Protein AF-A0A285B050-F1 (afdb_monomer_lite)

Secondary structure (DSSP, 8-state):
----HHHHHHHHHHHHHHTPPPHHHHHHHHHHHHHHHHHHHHHHHH---SS--HHHHHHHHHHHT-SSHHHHHHHHHHHHHHTT--HHHHHHHHHHHHHHHHHHHHTTGGGT-HHHHHHHHT--HHHHHHHHHHHHHHHHHHHHHHHHHHHGGG-

Sequence (155 aa):
MTITQQAVNELIKSLESAGELSIKETKVMALAKAYLDVAAENVAMKRVPETDSVAMLLALNSFRSELLPDVGLQKAFESLMYHRMTPATDAYLAGIKADAITASLDACSDYLETDCVMDRLDISYEEAEKRTSGAMEFHDSIVAFAQQLREGADK

Foldseek 3Di:
DDDDPVNVVVVVVCVVVVPDDDPVRVVVVVVVVLVVLQVVLVVLLPDPDPPDDVLQVVLQVQLVVDPDNVNSNVRSVVSNVVSNDRLSVLLVVLLVVLVVLVVVCVVVVLLLDLVSQCVVVVHDSVVSNVRSVVVVVVSVVSNVVSVCSNVVSVD

Organism: NCBI:txid2058152

Structure (mmCIF, N/CA/C/O backbone):
data_AF-A0A285B050-F1
#
_entry.id   AF-A0A285B050-F1
#
loop_
_atom_site.group_PDB
_atom_site.id
_atom_site.type_symbol
_atom_site.label_atom_id
_atom_site.label_alt_id
_atom_site.label_comp_id
_atom_site.label_asym_id
_atom_site.label_entity_id
_atom_site.label_seq_id
_atom_site.pdbx_PDB_ins_code
_atom_site.Cartn_x
_atom_site.Cartn_y
_atom_site.Cartn_z
_atom_site.occupancy
_atom_site.B_iso_or_equiv
_atom_site.auth_seq_id
_atom_site.auth_comp_id
_atom_site.auth_asym_id
_atom_site.auth_atom_id
_atom_site.pdbx_PDB_model_num
ATOM 1 N N . MET A 1 1 ? -37.962 2.413 11.778 1.00 54.06 1 MET A N 1
ATOM 2 C CA . MET A 1 1 ? -38.269 3.192 10.559 1.00 54.06 1 MET A CA 1
ATOM 3 C C . MET A 1 1 ? -38.620 2.195 9.467 1.00 54.06 1 MET A C 1
ATOM 5 O O . MET A 1 1 ? -37.810 1.311 9.225 1.00 54.06 1 MET A O 1
ATOM 9 N N . THR A 1 2 ? -39.822 2.254 8.892 1.00 71.12 2 THR A N 1
ATOM 10 C CA . THR A 1 2 ? -40.301 1.242 7.930 1.00 71.12 2 THR A CA 1
ATOM 11 C C . THR A 1 2 ? -40.367 1.867 6.544 1.00 71.12 2 THR A C 1
ATOM 13 O O . THR A 1 2 ? -41.056 2.865 6.354 1.00 71.12 2 THR A O 1
ATOM 16 N N . ILE A 1 3 ? -39.625 1.310 5.591 1.00 86.94 3 ILE A N 1
ATOM 17 C CA . ILE A 1 3 ? -39.594 1.783 4.203 1.00 86.94 3 ILE A CA 1
ATOM 18 C C . ILE A 1 3 ? -40.775 1.140 3.458 1.00 86.94 3 ILE A C 1
ATOM 20 O O . ILE A 1 3 ? -41.054 -0.043 3.656 1.00 86.94 3 ILE A O 1
ATOM 24 N N . THR A 1 4 ? -41.506 1.905 2.641 1.00 92.19 4 THR A N 1
ATOM 25 C CA . THR A 1 4 ? -42.657 1.388 1.879 1.00 92.19 4 THR A CA 1
ATOM 26 C C . THR A 1 4 ? -42.198 0.667 0.610 1.00 92.19 4 THR A C 1
ATOM 28 O O . THR A 1 4 ? -41.183 1.024 0.015 1.00 92.19 4 THR A O 1
ATOM 31 N N . GLN A 1 5 ? -42.975 -0.314 0.140 1.00 92.50 5 GLN A N 1
ATOM 32 C CA . GLN A 1 5 ? -42.679 -1.033 -1.109 1.00 92.50 5 GLN A CA 1
ATOM 33 C C . GLN A 1 5 ? -42.554 -0.088 -2.318 1.00 92.50 5 GLN A C 1
ATOM 35 O O . GLN A 1 5 ? -41.759 -0.330 -3.221 1.00 92.50 5 GLN A O 1
ATOM 40 N N . GLN A 1 6 ? -43.315 1.010 -2.327 1.00 92.38 6 GLN A N 1
ATOM 41 C CA . GLN A 1 6 ? -43.246 2.013 -3.385 1.00 92.38 6 GLN A CA 1
ATOM 42 C C . GLN A 1 6 ? -41.912 2.770 -3.376 1.00 92.38 6 GLN A C 1
ATOM 44 O O . GLN A 1 6 ? -41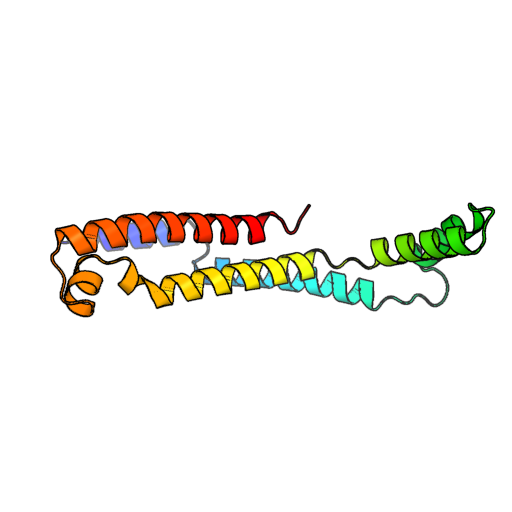.300 2.912 -4.430 1.00 92.38 6 GLN A O 1
ATOM 49 N N . ALA A 1 7 ? -41.414 3.154 -2.196 1.00 90.94 7 ALA A N 1
ATOM 50 C CA . ALA A 1 7 ? -40.101 3.781 -2.065 1.00 90.94 7 ALA A CA 1
ATOM 51 C C . ALA A 1 7 ? -38.964 2.829 -2.483 1.00 90.94 7 ALA A C 1
ATOM 53 O O . ALA A 1 7 ? -38.003 3.263 -3.111 1.00 90.94 7 ALA A O 1
ATOM 54 N N . VAL A 1 8 ? -39.091 1.524 -2.207 1.00 89.12 8 VAL A N 1
ATOM 55 C CA . VAL A 1 8 ? -38.130 0.510 -2.683 1.00 89.12 8 VAL A CA 1
ATOM 56 C C . VAL A 1 8 ? -38.136 0.418 -4.212 1.00 89.12 8 VAL A C 1
ATOM 58 O O . VAL A 1 8 ? -37.074 0.410 -4.828 1.00 89.12 8 VAL A O 1
ATOM 61 N N . ASN A 1 9 ? -39.312 0.398 -4.842 1.00 89.88 9 ASN A N 1
ATOM 62 C CA . ASN A 1 9 ? -39.424 0.294 -6.299 1.00 89.88 9 ASN A CA 1
ATOM 63 C C . ASN A 1 9 ? -38.899 1.549 -7.023 1.00 89.88 9 ASN A C 1
ATOM 65 O O . ASN A 1 9 ? -38.284 1.435 -8.083 1.00 89.88 9 ASN A O 1
ATOM 69 N N . GLU A 1 10 ? -39.114 2.739 -6.459 1.00 91.00 10 GLU A N 1
ATOM 70 C CA . GLU A 1 10 ? -38.549 3.990 -6.981 1.00 91.00 10 GLU A CA 1
ATOM 71 C C . GLU A 1 10 ? -37.022 4.029 -6.834 1.00 91.00 10 GLU A C 1
ATOM 73 O O . GLU A 1 10 ? -36.331 4.443 -7.767 1.00 91.00 10 GLU A O 1
ATOM 78 N N . LEU A 1 11 ? -36.488 3.520 -5.717 1.00 86.62 11 LEU A N 1
ATOM 79 C CA . LEU A 1 11 ? -35.046 3.404 -5.493 1.00 86.62 11 LEU A CA 1
ATOM 80 C C . LEU A 1 11 ? -34.392 2.445 -6.497 1.00 86.62 11 LEU A C 1
ATOM 82 O O . LEU A 1 11 ? -33.382 2.798 -7.100 1.00 86.62 11 LEU A O 1
ATOM 86 N N . ILE A 1 12 ? -34.988 1.267 -6.724 1.00 83.56 12 ILE A N 1
ATOM 87 C CA . ILE A 1 12 ? -34.504 0.291 -7.716 1.00 83.56 12 ILE A CA 1
ATOM 88 C C . ILE A 1 12 ? -34.466 0.932 -9.104 1.00 83.56 12 ILE A C 1
ATOM 90 O O . ILE A 1 12 ? -33.426 0.915 -9.754 1.00 83.56 12 ILE A O 1
ATOM 94 N N . LYS A 1 13 ? -35.557 1.581 -9.523 1.00 81.56 13 LYS A N 1
ATOM 95 C CA . LYS A 1 13 ? -35.625 2.249 -10.828 1.00 81.56 13 LYS A CA 1
ATOM 96 C C . LYS A 1 13 ? -34.583 3.362 -10.966 1.00 81.56 13 LYS A C 1
ATOM 98 O O . LYS A 1 13 ? -33.989 3.505 -12.031 1.00 81.56 13 LYS A O 1
ATOM 103 N N . SER A 1 14 ? -34.355 4.139 -9.904 1.00 82.06 14 SER A N 1
ATOM 104 C CA . SER A 1 14 ? -33.319 5.175 -9.887 1.00 82.06 14 SER A CA 1
ATOM 105 C C . SER A 1 14 ? -31.931 4.565 -10.080 1.00 82.06 14 SER A C 1
ATOM 107 O O . SER A 1 14 ? -31.193 5.029 -10.944 1.00 82.06 14 SER A O 1
ATOM 109 N N . LEU A 1 15 ? -31.604 3.506 -9.333 1.00 79.12 15 LEU A N 1
ATOM 110 C CA . LEU A 1 15 ? -30.309 2.821 -9.405 1.00 79.12 15 LEU A CA 1
ATOM 111 C C . LEU A 1 15 ? -30.084 2.151 -10.771 1.00 79.12 15 LEU A C 1
ATOM 113 O O . LEU A 1 15 ? -29.007 2.279 -11.342 1.00 79.12 15 LEU A O 1
ATOM 117 N N . GLU A 1 16 ? -31.106 1.507 -11.338 1.00 76.19 16 GLU A N 1
ATOM 118 C CA . GLU A 1 16 ? -31.041 0.890 -12.671 1.00 76.19 16 GLU A CA 1
ATOM 119 C C . GLU A 1 16 ? -30.897 1.931 -13.794 1.00 76.19 16 GLU A C 1
ATOM 121 O O . GLU A 1 16 ? -30.209 1.688 -14.784 1.00 76.19 16 GLU A O 1
ATOM 126 N N . SER A 1 17 ? -31.517 3.109 -13.646 1.00 76.88 17 SER A N 1
ATOM 127 C CA . SER A 1 17 ? -31.431 4.198 -14.631 1.00 76.88 17 SER A CA 1
ATOM 128 C C . SER A 1 17 ? -30.143 5.020 -14.551 1.00 76.88 17 SER A C 1
ATOM 130 O O . SER A 1 17 ? -29.771 5.652 -15.539 1.00 76.88 17 SER A O 1
ATOM 132 N N . ALA A 1 18 ? -29.465 5.012 -13.399 1.00 77.50 18 ALA A N 1
ATOM 133 C CA . ALA A 1 18 ? -28.240 5.777 -13.180 1.00 77.50 18 ALA A CA 1
ATOM 134 C C . ALA A 1 18 ? -27.063 5.245 -14.016 1.00 77.50 18 ALA A C 1
ATOM 136 O O . ALA A 1 18 ? -26.124 5.987 -14.293 1.00 77.50 18 ALA A O 1
ATOM 137 N N . GLY A 1 19 ? -27.113 3.975 -14.447 1.00 74.50 19 GLY A N 1
ATOM 138 C CA . GLY A 1 19 ? -26.039 3.357 -15.232 1.00 74.50 19 GLY A CA 1
ATOM 139 C C . GLY A 1 19 ? -24.707 3.280 -14.477 1.00 74.50 19 GLY A C 1
ATOM 140 O O . GLY A 1 19 ? -23.653 3.144 -15.097 1.00 74.50 19 GLY A O 1
ATOM 141 N N . GLU A 1 20 ? -24.745 3.401 -13.149 1.00 77.00 20 GLU A N 1
ATOM 142 C CA . GLU A 1 20 ? -23.567 3.345 -12.296 1.00 77.00 20 GLU A CA 1
ATOM 143 C C . GLU A 1 20 ? -23.073 1.902 -12.184 1.00 77.00 20 GLU A C 1
ATOM 145 O O . GLU A 1 20 ? -23.847 0.969 -11.957 1.00 77.00 20 GLU A O 1
ATOM 150 N N . LEU A 1 21 ? -21.762 1.719 -12.347 1.00 79.94 21 LEU A N 1
ATOM 151 C CA . LEU A 1 21 ? -21.111 0.433 -12.128 1.00 79.94 21 LEU A CA 1
ATOM 152 C C . LEU A 1 21 ? -21.390 -0.035 -10.701 1.00 79.94 21 LEU A C 1
ATOM 154 O O . LEU A 1 21 ? -21.178 0.699 -9.732 1.00 79.94 21 LEU A O 1
ATOM 158 N N . SER A 1 22 ? -21.781 -1.296 -10.554 1.00 82.94 22 SER A N 1
ATOM 159 C CA . SER A 1 22 ? -21.879 -1.911 -9.238 1.00 82.94 22 SER A CA 1
ATOM 160 C C . SER A 1 22 ? -20.524 -1.871 -8.521 1.00 82.94 22 SER A C 1
ATOM 162 O O . SER A 1 22 ? -19.452 -1.801 -9.136 1.00 82.94 22 SER A O 1
ATOM 164 N N . ILE A 1 23 ? -20.548 -2.002 -7.192 1.00 81.94 23 ILE A N 1
ATOM 165 C CA . ILE A 1 23 ? -19.327 -2.087 -6.371 1.00 81.94 23 ILE A CA 1
ATOM 166 C C . ILE A 1 23 ? -18.397 -3.196 -6.891 1.00 81.94 23 ILE A C 1
ATOM 168 O O . ILE A 1 23 ? -17.176 -3.040 -6.911 1.00 81.94 23 ILE A O 1
ATOM 172 N N . LYS A 1 24 ? -18.967 -4.320 -7.345 1.00 83.62 24 LYS A N 1
ATOM 173 C CA . LYS A 1 24 ? -18.201 -5.435 -7.905 1.00 83.62 24 LYS A CA 1
ATOM 174 C C . LYS A 1 24 ? -17.545 -5.059 -9.232 1.00 83.62 24 LYS A C 1
ATOM 176 O O . LYS A 1 24 ? -16.363 -5.34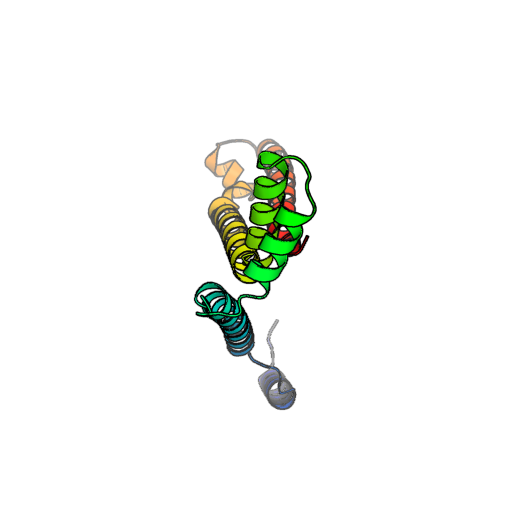1 -9.408 1.00 83.62 24 LYS A O 1
ATOM 181 N N . GLU A 1 25 ? -18.277 -4.437 -10.150 1.00 86.44 25 GLU A N 1
ATOM 182 C CA . GLU A 1 25 ? -17.734 -4.065 -11.461 1.00 86.44 25 GLU A CA 1
ATOM 183 C C . GLU A 1 25 ? -16.655 -2.988 -11.338 1.00 86.44 25 GLU A C 1
ATOM 185 O O . GLU A 1 25 ? -15.604 -3.107 -11.963 1.00 86.44 25 GLU A O 1
ATOM 190 N N . THR A 1 26 ? -16.848 -2.013 -10.446 1.00 84.12 26 THR A N 1
ATOM 191 C CA . THR A 1 26 ? -15.827 -1.006 -10.123 1.00 84.12 26 THR A CA 1
ATOM 192 C C . THR A 1 26 ? -14.536 -1.662 -9.625 1.00 84.12 26 THR A C 1
ATOM 194 O O . THR A 1 26 ? -13.449 -1.347 -10.114 1.00 84.12 26 THR A O 1
ATOM 197 N N . LYS A 1 27 ? -14.639 -2.636 -8.706 1.00 83.81 27 LYS A N 1
ATOM 198 C CA . LYS A 1 27 ? -13.478 -3.395 -8.207 1.00 83.81 27 LYS A CA 1
ATOM 199 C C . LYS A 1 27 ? -12.789 -4.207 -9.307 1.00 83.81 27 LYS A C 1
ATOM 201 O O . LYS A 1 27 ? -11.563 -4.211 -9.383 1.00 83.81 27 LYS A O 1
ATOM 206 N N . VAL A 1 28 ? -13.556 -4.879 -10.168 1.00 90.19 28 VAL A N 1
ATOM 207 C CA . VAL A 1 28 ? -13.006 -5.666 -11.287 1.00 90.19 28 VAL A CA 1
ATOM 208 C C . VAL A 1 28 ? -12.280 -4.766 -12.285 1.00 90.19 28 VAL A C 1
ATOM 210 O O . VAL A 1 28 ? -11.190 -5.114 -12.732 1.00 90.19 28 VAL A O 1
ATOM 213 N N . MET A 1 29 ? -12.837 -3.600 -12.607 1.00 89.69 29 MET A N 1
ATOM 214 C CA . MET A 1 29 ? -12.214 -2.651 -13.528 1.00 89.69 29 MET A CA 1
ATOM 215 C C . MET A 1 29 ? -10.909 -2.073 -12.962 1.00 89.69 29 MET A C 1
ATOM 217 O O . MET A 1 29 ? -9.914 -1.999 -13.683 1.00 89.69 29 MET A O 1
ATOM 221 N N . ALA A 1 30 ? -10.883 -1.726 -11.671 1.00 85.12 30 ALA A N 1
ATOM 222 C CA . ALA A 1 30 ? -9.665 -1.280 -10.995 1.00 85.12 30 ALA A CA 1
ATOM 223 C C . ALA A 1 30 ? -8.566 -2.358 -11.030 1.00 85.12 30 ALA A C 1
ATOM 225 O O . ALA A 1 30 ? -7.421 -2.065 -11.372 1.00 85.12 30 ALA A O 1
ATOM 226 N N . LEU A 1 31 ? -8.927 -3.619 -10.763 1.00 86.06 31 LEU A N 1
ATOM 227 C CA . LEU A 1 31 ? -7.996 -4.746 -10.838 1.00 86.06 31 LEU A CA 1
ATOM 228 C C . LEU A 1 31 ? -7.483 -4.980 -12.267 1.00 86.06 31 LEU A C 1
ATOM 230 O O . LEU A 1 31 ? -6.291 -5.207 -12.465 1.00 86.06 31 LEU A O 1
ATOM 234 N N . ALA A 1 32 ? -8.365 -4.904 -13.266 1.00 89.38 32 ALA A N 1
ATOM 235 C CA . ALA A 1 32 ? -7.993 -5.074 -14.668 1.00 89.38 32 ALA A CA 1
ATOM 236 C C . ALA A 1 32 ? -6.996 -4.001 -15.129 1.00 89.38 32 ALA A C 1
ATOM 238 O O . ALA A 1 32 ? -6.046 -4.320 -15.842 1.00 89.38 32 ALA A O 1
ATOM 239 N N . LYS A 1 33 ? -7.176 -2.750 -14.682 1.00 86.69 33 LYS A N 1
ATOM 240 C CA . LYS A 1 33 ? -6.234 -1.660 -14.957 1.00 86.69 33 LYS A CA 1
ATOM 241 C C . LYS A 1 33 ? -4.857 -1.944 -14.348 1.00 86.69 33 LYS A C 1
ATOM 243 O O . LYS A 1 33 ? -3.872 -1.935 -15.076 1.00 86.69 33 LYS A O 1
ATOM 248 N N . ALA A 1 34 ? -4.806 -2.297 -13.062 1.00 82.75 34 ALA A N 1
ATOM 249 C CA . ALA A 1 34 ? -3.549 -2.634 -12.390 1.00 82.75 34 ALA A CA 1
ATOM 250 C C . ALA A 1 34 ? -2.822 -3.811 -13.070 1.00 82.75 34 ALA A C 1
ATOM 252 O O . ALA A 1 34 ? -1.604 -3.789 -13.234 1.00 82.75 34 ALA A O 1
ATOM 253 N N . TYR A 1 35 ? -3.567 -4.826 -13.522 1.00 87.12 35 TYR A N 1
ATOM 254 C CA . TYR A 1 35 ? -2.990 -5.951 -14.258 1.00 87.12 35 TYR A CA 1
ATOM 255 C C . TYR A 1 35 ? -2.396 -5.531 -15.609 1.00 87.12 35 TYR A C 1
ATOM 257 O O . TYR A 1 35 ? -1.337 -6.029 -15.989 1.00 87.12 35 TYR A O 1
ATOM 265 N N . LEU A 1 36 ? -3.052 -4.616 -16.330 1.00 88.56 36 LEU A N 1
ATOM 266 C CA . LEU A 1 36 ? -2.553 -4.100 -17.605 1.00 88.56 36 LEU A CA 1
ATOM 267 C C . LEU A 1 36 ? -1.239 -3.326 -17.422 1.00 88.56 36 LEU A C 1
ATOM 269 O O . LEU A 1 36 ? -0.304 -3.539 -18.195 1.00 88.56 36 LEU A O 1
ATOM 273 N N . ASP A 1 37 ? -1.154 -2.498 -16.379 1.00 85.81 37 ASP A N 1
ATOM 274 C CA . ASP A 1 37 ? 0.044 -1.717 -16.056 1.00 85.81 37 ASP A CA 1
ATOM 275 C C . ASP A 1 37 ? 1.223 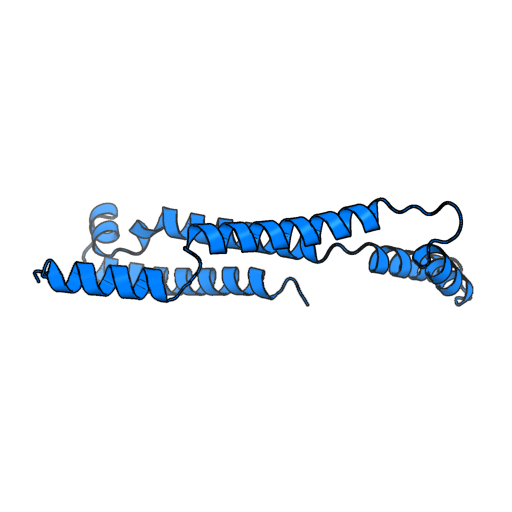-2.645 -15.700 1.00 85.81 37 ASP A C 1
ATOM 277 O O . ASP A 1 37 ? 2.291 -2.571 -16.313 1.00 85.81 37 ASP A O 1
ATOM 281 N N . VAL A 1 38 ? 1.006 -3.624 -14.814 1.00 87.56 38 VAL A N 1
ATOM 282 C CA . VAL A 1 38 ? 2.023 -4.633 -14.454 1.00 87.56 38 VAL A CA 1
ATOM 283 C C . VAL A 1 38 ? 2.424 -5.497 -15.658 1.00 87.56 38 VAL A C 1
ATOM 285 O O . VAL A 1 38 ? 3.589 -5.878 -15.812 1.00 87.56 38 VAL A O 1
ATOM 288 N N . ALA A 1 39 ? 1.490 -5.836 -16.549 1.00 86.38 39 ALA A N 1
ATOM 289 C CA . ALA A 1 39 ? 1.808 -6.575 -17.768 1.00 86.38 39 ALA A CA 1
ATOM 290 C C . ALA A 1 39 ? 2.697 -5.754 -18.718 1.00 86.38 39 ALA A C 1
ATOM 292 O O . ALA A 1 39 ? 3.642 -6.306 -19.292 1.00 86.38 39 ALA A O 1
ATOM 293 N N . ALA A 1 40 ? 2.442 -4.450 -18.854 1.00 83.69 40 ALA A N 1
ATOM 294 C CA . ALA A 1 40 ? 3.266 -3.551 -19.656 1.00 83.69 40 ALA A CA 1
ATOM 295 C C . ALA A 1 40 ? 4.705 -3.464 -19.115 1.00 83.69 40 ALA A C 1
ATOM 297 O O . ALA A 1 40 ? 5.658 -3.609 -19.889 1.00 83.69 40 ALA A O 1
ATOM 298 N N . GLU A 1 41 ? 4.875 -3.338 -17.796 1.00 86.50 41 GLU A N 1
ATOM 299 C CA . GLU A 1 41 ? 6.195 -3.371 -17.149 1.00 86.50 41 GLU A CA 1
ATOM 300 C C . GLU A 1 41 ? 6.928 -4.686 -17.391 1.00 86.50 41 GLU A C 1
ATOM 302 O O . GLU A 1 41 ? 8.096 -4.696 -17.775 1.00 86.50 41 GLU A O 1
ATOM 307 N N . ASN A 1 42 ? 6.234 -5.815 -17.240 1.00 85.19 42 ASN A N 1
ATOM 308 C CA . ASN A 1 42 ? 6.816 -7.133 -17.481 1.00 85.19 42 ASN A CA 1
ATOM 309 C C . ASN A 1 42 ? 7.296 -7.307 -18.930 1.00 85.19 42 ASN A C 1
ATOM 311 O O . ASN A 1 42 ? 8.327 -7.944 -19.170 1.00 85.19 42 ASN A O 1
ATOM 315 N N . VAL A 1 43 ? 6.579 -6.745 -19.907 1.00 83.06 43 VAL A N 1
ATOM 316 C CA . VAL A 1 43 ? 7.008 -6.736 -21.315 1.00 83.06 43 VAL A CA 1
ATOM 317 C C . VAL A 1 43 ? 8.244 -5.853 -21.501 1.00 83.06 43 VAL A C 1
ATOM 319 O O . VAL A 1 43 ? 9.190 -6.276 -22.171 1.00 83.06 43 VAL A O 1
ATOM 322 N N . ALA A 1 44 ? 8.278 -4.666 -20.890 1.00 77.75 44 ALA A N 1
ATOM 323 C CA . ALA A 1 44 ? 9.437 -3.774 -20.930 1.00 77.75 44 ALA A CA 1
ATOM 324 C C . ALA A 1 44 ? 10.680 -4.410 -20.275 1.00 77.75 44 ALA A C 1
ATOM 326 O O . ALA A 1 44 ? 11.771 -4.371 -20.843 1.00 77.75 44 ALA A O 1
ATOM 327 N N . MET A 1 45 ? 10.506 -5.096 -19.144 1.00 78.62 45 MET A N 1
ATOM 328 C CA . MET A 1 45 ? 11.546 -5.851 -18.440 1.00 78.62 45 MET A CA 1
ATOM 329 C C . MET A 1 45 ? 12.083 -7.030 -19.261 1.00 78.62 45 MET A C 1
ATOM 331 O O . MET A 1 45 ? 13.287 -7.283 -19.285 1.00 78.62 45 MET A O 1
ATOM 335 N N . LYS A 1 46 ? 11.220 -7.751 -19.982 1.00 74.19 46 LYS A N 1
ATOM 336 C CA . LYS A 1 46 ? 11.648 -8.878 -20.829 1.00 74.19 46 LYS A CA 1
ATOM 337 C C . LYS A 1 46 ? 12.286 -8.445 -22.145 1.00 74.19 46 LYS A C 1
ATOM 339 O O . LYS A 1 46 ? 12.958 -9.258 -22.777 1.00 74.19 46 LYS A O 1
ATOM 344 N N . ARG A 1 47 ? 12.120 -7.187 -22.572 1.00 68.06 47 ARG A N 1
ATOM 345 C CA . ARG A 1 47 ? 12.837 -6.667 -23.740 1.00 68.06 47 ARG A CA 1
ATOM 346 C C . ARG A 1 47 ? 14.338 -6.623 -23.442 1.00 68.06 47 ARG A C 1
ATOM 348 O O . ARG A 1 47 ? 14.850 -5.739 -22.753 1.00 68.06 47 ARG A O 1
ATOM 355 N N . VAL A 1 48 ? 15.05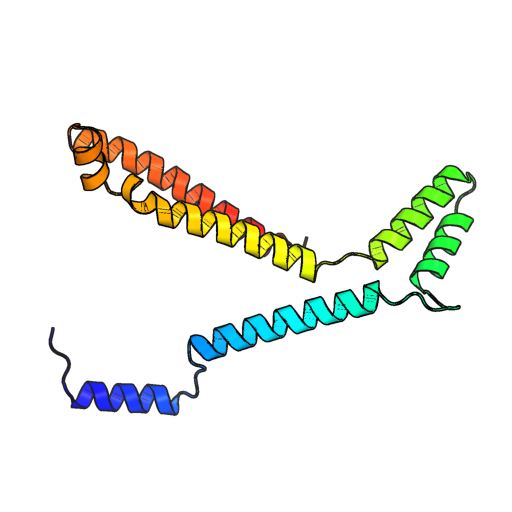1 -7.578 -24.020 1.00 60.62 48 VAL A N 1
ATOM 356 C CA . VAL A 1 48 ? 16.478 -7.484 -24.323 1.00 60.62 48 VAL A CA 1
ATOM 357 C C . VAL A 1 48 ? 16.556 -7.409 -25.845 1.00 60.62 48 VAL A C 1
ATOM 359 O O . VAL A 1 48 ? 16.533 -8.448 -26.497 1.00 60.62 48 VAL A O 1
ATOM 362 N N . PRO A 1 49 ? 16.503 -6.215 -26.455 1.00 55.03 49 PRO A N 1
ATOM 363 C CA . PRO A 1 49 ? 16.631 -6.130 -27.904 1.00 55.03 49 PRO A CA 1
ATOM 364 C C . PRO A 1 49 ? 18.049 -6.561 -28.301 1.00 55.03 49 PRO A C 1
ATOM 366 O O . PRO A 1 49 ? 19.019 -6.136 -27.674 1.00 55.03 49 PRO A O 1
ATOM 369 N N . GLU A 1 50 ? 18.157 -7.398 -29.335 1.00 55.56 50 GLU A N 1
ATOM 370 C CA . GLU A 1 50 ? 19.432 -7.948 -29.824 1.00 55.56 50 GLU A CA 1
ATOM 371 C C . GLU A 1 50 ? 20.416 -6.863 -30.300 1.00 55.56 50 GLU A C 1
ATOM 373 O O . GLU A 1 50 ? 21.616 -7.121 -30.335 1.00 55.56 50 GLU A O 1
ATOM 378 N N . THR A 1 51 ? 19.952 -5.642 -30.608 1.00 51.91 51 THR A N 1
ATOM 379 C CA . THR A 1 51 ? 20.820 -4.557 -31.112 1.00 51.91 51 THR A CA 1
ATOM 380 C C . THR A 1 51 ? 20.475 -3.127 -30.670 1.00 51.91 51 THR A C 1
ATOM 382 O O . THR A 1 51 ? 21.359 -2.283 -30.728 1.00 51.91 51 THR A O 1
ATOM 385 N N . ASP A 1 52 ? 19.267 -2.824 -30.172 1.00 53.31 52 ASP A N 1
ATOM 386 C CA . ASP A 1 52 ? 18.810 -1.426 -29.984 1.00 53.31 52 ASP A CA 1
ATOM 387 C C . ASP A 1 52 ? 18.084 -1.188 -28.654 1.00 53.31 52 ASP A C 1
ATOM 389 O O . ASP A 1 52 ? 16.947 -0.716 -28.573 1.00 53.31 52 ASP A O 1
ATOM 393 N N . SER A 1 53 ? 18.746 -1.535 -27.557 1.00 71.62 53 SER A N 1
ATOM 394 C CA . SER A 1 53 ? 18.283 -1.127 -26.234 1.00 71.62 53 SER A CA 1
ATOM 395 C C . SER A 1 53 ? 18.606 0.355 -26.086 1.00 71.62 53 SER A C 1
ATOM 397 O O . SER A 1 53 ? 19.763 0.704 -25.866 1.00 71.62 53 SER A O 1
ATOM 399 N N . VAL A 1 54 ? 17.602 1.231 -26.201 1.00 76.19 54 VAL A N 1
ATOM 400 C CA . VAL A 1 54 ? 17.743 2.670 -25.891 1.00 76.19 54 VAL A CA 1
ATOM 401 C C . VAL A 1 54 ? 18.431 2.849 -24.532 1.00 76.19 54 VAL A C 1
ATOM 403 O O . VAL A 1 54 ? 19.337 3.664 -24.407 1.00 76.19 54 VAL A O 1
ATOM 406 N N . ALA A 1 55 ? 18.103 2.000 -23.552 1.00 77.88 55 ALA A N 1
ATOM 407 C CA . ALA A 1 55 ? 18.768 1.970 -22.253 1.00 77.88 55 ALA A CA 1
ATOM 408 C C . ALA A 1 55 ? 20.271 1.627 -22.343 1.00 77.88 55 ALA A C 1
ATOM 410 O O . ALA A 1 55 ? 21.079 2.263 -21.678 1.00 77.88 55 ALA A O 1
ATOM 411 N N . MET A 1 56 ? 20.673 0.664 -23.181 1.00 81.62 56 MET A N 1
ATOM 412 C CA . MET A 1 56 ? 22.085 0.292 -23.374 1.00 81.62 56 MET A CA 1
ATOM 413 C C . MET A 1 56 ? 22.865 1.388 -24.107 1.00 81.62 56 MET A C 1
ATOM 415 O O . MET A 1 56 ? 24.004 1.675 -23.746 1.00 81.62 56 MET A O 1
ATOM 419 N N . LEU A 1 57 ? 22.254 2.031 -25.108 1.00 85.25 57 LEU A N 1
ATOM 420 C CA . LEU A 1 57 ? 22.851 3.170 -25.810 1.00 85.25 57 LEU A CA 1
ATOM 421 C C . LEU A 1 57 ? 23.058 4.359 -24.867 1.00 85.25 57 LEU A C 1
ATOM 423 O O . LEU A 1 57 ? 24.145 4.937 -24.842 1.00 85.25 57 LEU A O 1
ATOM 427 N N . LEU A 1 58 ? 22.051 4.691 -24.055 1.00 84.56 58 LEU A N 1
ATOM 428 C CA . LEU A 1 58 ? 22.152 5.746 -23.047 1.00 84.56 58 LEU A CA 1
ATOM 429 C C . LEU A 1 58 ? 23.212 5.413 -21.993 1.00 84.56 58 LEU A C 1
ATOM 431 O O . LEU A 1 58 ? 24.025 6.272 -21.670 1.00 84.56 58 LEU A O 1
ATOM 435 N N . ALA A 1 59 ? 23.279 4.164 -21.531 1.00 88.25 59 ALA A N 1
ATOM 436 C CA . ALA A 1 59 ? 24.291 3.717 -20.580 1.00 88.25 59 ALA A CA 1
ATOM 437 C C . ALA A 1 59 ? 25.717 3.796 -21.148 1.00 88.25 59 ALA A C 1
ATOM 439 O O . ALA A 1 59 ? 26.623 4.289 -20.479 1.00 88.25 59 ALA A O 1
ATOM 440 N N . LEU A 1 60 ? 25.922 3.379 -22.402 1.00 88.12 60 LEU A N 1
ATOM 441 C CA . LEU A 1 60 ? 27.204 3.520 -23.098 1.00 88.12 60 LEU A CA 1
ATOM 442 C C . LEU A 1 60 ? 27.598 4.990 -23.288 1.00 88.12 60 LEU A C 1
ATOM 444 O O . LEU A 1 60 ? 28.776 5.326 -23.165 1.00 88.12 60 LEU A O 1
ATOM 448 N N . ASN A 1 61 ? 26.636 5.869 -23.576 1.00 89.31 61 ASN A N 1
ATOM 449 C CA . ASN A 1 61 ? 26.886 7.305 -23.672 1.00 89.31 61 ASN A CA 1
ATOM 450 C C . ASN A 1 61 ? 27.274 7.906 -22.311 1.00 89.31 61 ASN A C 1
ATOM 452 O O . ASN A 1 61 ? 28.249 8.653 -22.227 1.00 89.31 61 ASN A O 1
ATOM 456 N N . SER A 1 62 ? 26.568 7.528 -21.242 1.00 89.88 62 SER A N 1
ATOM 457 C CA . SER A 1 62 ? 26.915 7.891 -19.864 1.00 89.88 62 SER A CA 1
ATOM 458 C C . SER A 1 62 ? 28.317 7.414 -19.483 1.00 89.88 62 SER A C 1
ATOM 460 O O . SER A 1 62 ? 29.082 8.198 -18.936 1.00 89.88 62 SER A O 1
ATOM 462 N N . PHE A 1 63 ? 28.693 6.182 -19.843 1.00 92.81 63 PHE A N 1
ATOM 463 C CA . PHE A 1 63 ? 30.044 5.660 -19.624 1.00 92.81 63 PHE A CA 1
ATOM 464 C C . PHE A 1 63 ? 31.111 6.503 -20.330 1.00 92.81 63 PHE A C 1
ATOM 466 O O . PHE A 1 63 ? 32.092 6.920 -19.722 1.00 92.81 63 PHE A O 1
ATOM 473 N N . ARG A 1 64 ? 30.912 6.769 -21.628 1.00 91.06 64 ARG A N 1
ATOM 474 C CA . ARG A 1 64 ? 31.871 7.498 -22.478 1.00 91.06 64 ARG A CA 1
ATOM 475 C C . ARG A 1 64 ? 32.001 8.981 -22.132 1.00 91.06 64 ARG A C 1
ATOM 477 O O . ARG A 1 64 ? 32.954 9.609 -22.580 1.00 91.06 64 ARG A O 1
ATOM 484 N N . SER A 1 65 ? 31.046 9.531 -21.385 1.00 91.38 65 SER A N 1
ATOM 485 C CA . SER A 1 65 ? 31.068 10.928 -20.941 1.00 91.38 65 SER A CA 1
ATOM 486 C C . SER A 1 65 ? 32.001 11.156 -19.746 1.00 91.38 65 SER A C 1
ATOM 488 O O . SER A 1 65 ? 32.275 12.303 -19.405 1.00 91.38 65 SER A O 1
ATOM 490 N N . GLU A 1 66 ? 32.514 10.087 -19.131 1.00 93.44 66 GLU A N 1
ATOM 491 C CA . GLU A 1 66 ? 33.392 10.156 -17.965 1.00 93.44 66 GLU A CA 1
ATOM 492 C C . GLU A 1 66 ? 34.851 9.853 -18.312 1.00 93.44 66 GLU A C 1
ATOM 494 O O . GLU A 1 66 ? 35.167 8.979 -19.119 1.00 93.44 66 GLU A O 1
ATOM 499 N N . LEU A 1 67 ? 35.759 10.574 -17.654 1.00 87.94 67 LEU A N 1
ATOM 500 C CA . LEU A 1 67 ? 37.207 10.387 -17.792 1.00 87.94 67 LEU A CA 1
ATOM 501 C C . LEU A 1 67 ? 37.716 9.183 -16.991 1.00 87.94 67 LEU A C 1
ATOM 503 O O . LEU A 1 67 ? 38.679 8.531 -17.391 1.00 87.94 67 LEU A O 1
ATOM 507 N N . LEU A 1 68 ? 37.088 8.918 -15.844 1.00 94.12 68 LEU A N 1
ATOM 508 C CA . LEU A 1 68 ? 37.455 7.835 -14.942 1.00 94.12 68 LEU A CA 1
ATOM 509 C C . LEU A 1 68 ? 36.562 6.609 -15.214 1.00 94.12 68 LEU A C 1
ATOM 511 O O . LEU A 1 68 ? 35.335 6.737 -15.162 1.00 94.12 68 LEU A O 1
ATOM 515 N N . PRO A 1 69 ? 37.137 5.427 -15.515 1.00 90.00 69 PRO A N 1
ATOM 516 C CA . PRO A 1 69 ? 36.358 4.249 -15.909 1.00 90.00 69 PRO A CA 1
ATOM 517 C C . PRO A 1 69 ? 35.356 3.751 -14.858 1.00 90.00 69 PRO A C 1
ATOM 519 O O . PRO A 1 69 ? 34.295 3.244 -15.215 1.00 90.00 69 PRO A O 1
ATOM 522 N N . ASP A 1 70 ? 35.681 3.884 -13.574 1.00 93.06 70 ASP A N 1
ATOM 523 C CA . ASP A 1 70 ? 34.822 3.522 -12.442 1.00 93.06 70 ASP A CA 1
ATOM 524 C C . ASP A 1 70 ? 33.595 4.439 -12.339 1.00 93.06 70 ASP A C 1
ATOM 526 O O . ASP A 1 70 ? 32.469 3.950 -12.238 1.00 93.06 70 ASP A O 1
ATOM 530 N N . VAL A 1 71 ? 33.791 5.753 -12.470 1.00 91.94 71 VAL A N 1
ATOM 531 C CA . VAL A 1 71 ? 32.698 6.741 -12.501 1.00 91.94 71 VAL A CA 1
ATOM 532 C C . VAL A 1 71 ? 31.809 6.533 -13.731 1.00 91.94 71 VAL A C 1
ATOM 534 O O . VAL A 1 71 ? 30.581 6.563 -13.629 1.00 91.94 71 VAL A O 1
ATOM 537 N N . GLY A 1 72 ? 32.416 6.257 -14.889 1.00 93.12 72 GLY A N 1
ATOM 538 C CA . GLY A 1 72 ? 31.686 5.923 -16.111 1.00 93.12 72 GLY A CA 1
ATOM 539 C C . GLY A 1 72 ? 30.818 4.678 -15.943 1.00 93.12 72 GLY A C 1
ATOM 540 O O . GLY A 1 72 ? 29.657 4.670 -16.358 1.00 93.12 72 GLY A O 1
ATOM 541 N N . LEU A 1 73 ? 31.352 3.629 -15.308 1.00 93.06 73 LEU A N 1
ATOM 542 C CA . LEU A 1 73 ? 30.614 2.390 -15.065 1.00 93.06 73 LEU A CA 1
ATOM 543 C C . LEU A 1 73 ? 29.440 2.612 -14.108 1.00 93.06 73 LEU A C 1
ATOM 545 O O . LEU A 1 73 ? 28.346 2.110 -14.368 1.00 93.06 73 LEU A O 1
ATOM 549 N N . GLN A 1 74 ? 29.645 3.399 -13.049 1.00 93.31 74 GLN A N 1
ATOM 550 C CA . GLN A 1 74 ? 28.582 3.761 -12.117 1.00 93.31 74 GLN A CA 1
ATOM 551 C C . GLN A 1 74 ? 27.432 4.485 -12.834 1.00 93.31 74 GLN A C 1
ATOM 553 O O . GLN A 1 74 ? 26.285 4.053 -12.735 1.00 93.31 74 GLN A O 1
ATOM 558 N N . LYS A 1 75 ? 27.723 5.529 -13.621 1.00 90.62 75 LYS A N 1
ATOM 559 C CA . LYS A 1 75 ? 26.680 6.282 -14.343 1.00 90.62 75 LYS A CA 1
ATOM 560 C C . LYS A 1 75 ? 25.961 5.449 -15.401 1.00 90.62 75 LYS A C 1
ATOM 562 O O . LYS A 1 75 ? 24.761 5.611 -15.615 1.00 90.62 75 LYS A O 1
ATOM 567 N N . ALA A 1 76 ? 26.679 4.552 -16.073 1.00 90.56 76 ALA A N 1
ATOM 568 C CA . ALA A 1 76 ? 26.075 3.610 -17.007 1.00 90.56 76 ALA A CA 1
ATOM 569 C C . ALA A 1 76 ? 25.088 2.673 -16.298 1.00 90.56 76 ALA A C 1
ATOM 571 O O . ALA A 1 76 ? 23.980 2.458 -16.789 1.00 90.56 76 ALA A O 1
ATOM 572 N N . PHE A 1 77 ? 25.469 2.158 -15.127 1.00 89.00 77 PHE A N 1
ATOM 573 C CA . PHE A 1 77 ? 24.606 1.316 -14.307 1.00 89.00 77 PHE A CA 1
ATOM 574 C C . PHE A 1 77 ? 23.366 2.072 -13.814 1.00 89.00 77 PHE A C 1
ATOM 576 O O . PHE A 1 77 ? 22.255 1.575 -13.972 1.00 89.00 77 PHE A O 1
ATOM 583 N N . GLU A 1 78 ? 23.527 3.293 -13.301 1.00 87.88 78 GLU A N 1
ATOM 584 C CA . GLU A 1 78 ? 22.407 4.155 -12.889 1.00 87.88 78 GLU A CA 1
ATOM 585 C C . GLU A 1 78 ? 21.424 4.399 -14.046 1.00 87.88 78 GLU A C 1
ATOM 587 O O . GLU A 1 78 ? 20.213 4.250 -13.880 1.00 87.88 78 GLU A O 1
ATOM 592 N N . SER A 1 79 ? 21.940 4.681 -15.248 1.00 85.69 79 SER A N 1
ATOM 593 C CA . SER A 1 79 ? 21.124 4.864 -16.454 1.00 85.69 79 SER A CA 1
ATOM 594 C C . SER A 1 79 ? 20.355 3.595 -16.837 1.00 85.69 79 SER A C 1
ATOM 596 O O . SER A 1 79 ? 19.163 3.663 -17.151 1.00 85.69 79 SER A O 1
ATOM 598 N N . LEU A 1 80 ? 20.995 2.421 -16.760 1.00 84.69 80 LEU A N 1
ATOM 599 C CA . LEU A 1 80 ? 20.321 1.140 -16.991 1.00 84.69 80 LEU A CA 1
ATOM 600 C C . LEU A 1 80 ? 19.206 0.902 -15.975 1.00 84.69 80 LEU A C 1
ATOM 602 O O . LEU A 1 80 ? 18.109 0.517 -16.373 1.00 84.69 80 LEU A O 1
ATOM 606 N N . MET A 1 81 ? 19.472 1.141 -14.691 1.00 82.88 81 MET A N 1
ATOM 607 C CA . MET A 1 81 ? 18.506 0.899 -13.620 1.00 82.88 81 MET A CA 1
ATOM 608 C C . MET A 1 81 ? 17.303 1.837 -13.699 1.00 82.88 81 MET A C 1
ATOM 610 O O . MET A 1 81 ? 16.179 1.379 -13.517 1.00 82.88 81 MET A O 1
ATOM 614 N N . TYR A 1 82 ? 17.507 3.106 -14.061 1.00 80.25 82 TYR A N 1
ATOM 615 C CA . TYR A 1 82 ? 16.411 4.056 -14.276 1.00 80.25 82 TYR A CA 1
ATOM 616 C C . TYR A 1 82 ? 15.412 3.564 -15.337 1.00 80.25 82 TYR A C 1
ATOM 618 O O . TYR A 1 82 ? 14.202 3.626 -15.151 1.00 80.25 82 TYR A O 1
ATOM 626 N N . HIS A 1 83 ? 15.907 2.977 -16.430 1.00 75.94 83 HIS A N 1
ATOM 627 C CA . HIS A 1 83 ? 15.060 2.422 -17.495 1.00 75.94 83 HIS A CA 1
ATOM 628 C C . HIS A 1 83 ? 14.479 1.037 -17.167 1.00 75.94 83 HIS A C 1
ATOM 630 O O . HIS A 1 83 ? 13.775 0.446 -17.989 1.00 75.94 83 HIS A O 1
ATOM 636 N N . ARG A 1 84 ? 14.811 0.493 -15.995 1.00 78.50 84 ARG A N 1
ATOM 637 C CA . ARG A 1 84 ? 14.368 -0.811 -15.493 1.00 78.50 84 ARG A CA 1
ATOM 638 C C . ARG A 1 84 ? 13.542 -0.680 -14.210 1.00 78.50 84 ARG A C 1
ATOM 640 O O . ARG A 1 84 ? 13.289 -1.693 -13.568 1.00 78.50 84 ARG A O 1
ATOM 647 N N . MET A 1 85 ? 13.136 0.538 -13.843 1.00 82.06 85 MET A N 1
ATOM 648 C CA . MET A 1 85 ? 12.203 0.763 -12.740 1.00 82.06 85 MET A CA 1
ATOM 649 C C . MET A 1 85 ? 10.850 0.108 -13.032 1.00 82.06 85 MET A C 1
ATOM 651 O O . MET A 1 85 ? 10.447 -0.026 -14.190 1.00 82.06 85 MET A O 1
ATOM 655 N N . THR A 1 86 ? 10.156 -0.283 -11.967 1.00 86.69 86 THR A N 1
ATOM 656 C CA . THR A 1 86 ? 8.852 -0.952 -12.023 1.00 86.69 86 THR A CA 1
ATOM 657 C C . THR A 1 86 ? 7.831 -0.208 -11.156 1.00 86.69 86 THR A C 1
ATOM 659 O O . THR A 1 86 ? 7.354 -0.771 -10.169 1.00 86.69 86 THR A O 1
ATOM 662 N N . PRO A 1 87 ? 7.522 1.067 -11.473 1.00 85.25 87 PRO A N 1
ATOM 663 C CA . PRO A 1 87 ? 6.633 1.906 -10.668 1.00 85.25 87 PRO A CA 1
ATOM 664 C C . PRO A 1 87 ? 5.249 1.290 -10.394 1.00 85.25 87 PRO A C 1
ATOM 666 O O . PRO A 1 87 ? 4.747 1.393 -9.280 1.00 85.25 87 PRO A O 1
ATOM 669 N N . ALA A 1 88 ? 4.632 0.596 -11.351 1.00 87.62 88 ALA A N 1
ATOM 670 C CA . ALA A 1 88 ? 3.358 -0.094 -11.146 1.00 87.62 88 ALA A CA 1
ATOM 671 C C . ALA A 1 88 ? 3.504 -1.274 -10.175 1.00 87.62 88 ALA A C 1
ATOM 673 O O . ALA A 1 88 ? 2.642 -1.486 -9.321 1.00 87.62 88 ALA A O 1
ATOM 674 N N . THR A 1 89 ? 4.602 -2.028 -10.264 1.00 88.25 89 THR A N 1
ATOM 675 C CA . THR A 1 89 ? 4.921 -3.084 -9.292 1.00 88.25 89 THR A CA 1
ATOM 676 C C . THR A 1 89 ? 5.189 -2.503 -7.899 1.00 88.25 89 THR A C 1
ATOM 678 O O . THR A 1 89 ? 4.704 -3.051 -6.906 1.00 88.25 89 THR A O 1
ATOM 681 N N . ASP A 1 90 ? 5.902 -1.381 -7.812 1.00 88.94 90 ASP A N 1
ATOM 682 C CA . ASP A 1 90 ? 6.197 -0.687 -6.555 1.00 88.94 90 ASP A CA 1
ATOM 683 C C . ASP A 1 90 ? 4.912 -0.148 -5.904 1.00 88.94 90 ASP A C 1
ATOM 685 O O . ASP A 1 90 ? 4.675 -0.379 -4.713 1.00 88.94 90 ASP A O 1
ATOM 689 N N . ALA A 1 91 ? 4.024 0.465 -6.693 1.00 87.75 91 ALA A N 1
ATOM 690 C CA . ALA A 1 91 ? 2.701 0.910 -6.259 1.00 87.75 91 ALA A CA 1
ATOM 691 C C . ALA A 1 91 ? 1.807 -0.243 -5.807 1.00 87.75 91 ALA A C 1
ATOM 693 O O . ALA A 1 91 ? 1.146 -0.153 -4.769 1.00 87.75 91 ALA A O 1
ATOM 694 N N . TYR A 1 92 ? 1.831 -1.364 -6.528 1.00 87.38 92 TYR A N 1
ATOM 695 C CA . TYR A 1 92 ? 1.113 -2.568 -6.125 1.00 87.38 92 TYR A CA 1
ATOM 696 C C . TYR A 1 92 ? 1.612 -3.105 -4.774 1.00 87.38 92 TYR A C 1
ATOM 698 O O . TYR A 1 92 ? 0.810 -3.406 -3.886 1.00 87.38 92 TYR A O 1
ATOM 706 N N . LEU A 1 93 ? 2.932 -3.169 -4.572 1.00 89.75 93 LEU A N 1
ATOM 707 C CA . LEU A 1 93 ? 3.525 -3.599 -3.306 1.00 89.75 93 LEU A CA 1
ATOM 708 C C . LEU A 1 93 ? 3.188 -2.641 -2.155 1.00 89.75 93 LEU A C 1
ATOM 710 O O . LEU A 1 93 ? 2.917 -3.093 -1.040 1.00 89.75 93 LEU A O 1
ATOM 714 N N . ALA A 1 94 ? 3.197 -1.332 -2.402 1.00 91.25 94 ALA A N 1
ATOM 715 C CA . ALA A 1 94 ? 2.801 -0.333 -1.416 1.00 91.25 94 ALA A CA 1
ATOM 716 C C . ALA A 1 94 ? 1.318 -0.468 -1.027 1.00 91.25 94 ALA A C 1
ATOM 718 O O . ALA A 1 94 ? 0.990 -0.438 0.161 1.00 91.25 94 ALA A O 1
ATOM 719 N N . GLY A 1 95 ? 0.447 -0.728 -2.007 1.00 90.69 95 GLY A N 1
ATOM 720 C CA . GLY A 1 95 ? -0.960 -1.062 -1.791 1.00 90.69 95 GLY A CA 1
ATOM 721 C C . GLY A 1 95 ? -1.145 -2.294 -0.904 1.00 90.69 95 GLY A C 1
ATOM 722 O O . GLY A 1 95 ? -1.864 -2.214 0.087 1.00 90.69 95 GLY A O 1
ATOM 723 N N . ILE A 1 96 ? -0.426 -3.389 -1.180 1.00 91.62 96 ILE A N 1
ATOM 724 C CA . ILE A 1 96 ? -0.452 -4.600 -0.340 1.00 91.62 96 ILE A CA 1
ATOM 725 C C . ILE A 1 96 ? -0.004 -4.298 1.093 1.00 91.62 96 ILE A C 1
ATOM 727 O O . ILE A 1 96 ? -0.619 -4.775 2.046 1.00 91.62 96 ILE A O 1
ATOM 731 N N . LYS A 1 97 ? 1.073 -3.524 1.270 1.00 94.06 97 LYS A N 1
ATOM 732 C CA . LYS A 1 97 ? 1.559 -3.146 2.607 1.00 94.06 97 LYS A CA 1
ATOM 733 C C . LYS A 1 97 ? 0.504 -2.348 3.371 1.00 94.06 97 LYS A C 1
ATOM 735 O O . LYS A 1 97 ? 0.270 -2.632 4.542 1.00 94.06 97 LYS A O 1
ATOM 740 N N . ALA A 1 98 ? -0.150 -1.397 2.709 1.00 95.19 98 ALA A N 1
ATOM 741 C CA . ALA A 1 98 ? -1.240 -0.627 3.293 1.00 95.19 98 ALA A CA 1
ATOM 742 C C . ALA A 1 98 ? -2.452 -1.510 3.636 1.00 95.19 98 ALA A C 1
ATOM 744 O O . ALA A 1 98 ? -2.974 -1.410 4.742 1.00 95.19 98 ALA A O 1
ATOM 745 N N . ASP A 1 99 ? -2.858 -2.413 2.736 1.00 93.81 99 ASP A N 1
ATOM 746 C CA . ASP A 1 99 ? -3.945 -3.375 2.972 1.00 93.81 99 ASP A CA 1
ATOM 747 C C . ASP A 1 99 ? -3.653 -4.270 4.184 1.00 93.81 99 ASP A C 1
ATOM 749 O O . ASP A 1 99 ? -4.531 -4.497 5.014 1.00 93.81 99 ASP A O 1
ATOM 753 N N . ALA A 1 100 ? -2.415 -4.753 4.321 1.00 96.12 100 ALA A N 1
ATOM 754 C CA . ALA A 1 100 ? -2.003 -5.583 5.450 1.00 96.12 100 ALA A CA 1
ATOM 755 C C . ALA A 1 100 ? -2.073 -4.828 6.788 1.00 96.12 100 ALA A C 1
ATOM 757 O O . ALA A 1 100 ? -2.477 -5.406 7.800 1.00 96.12 100 ALA A O 1
ATOM 758 N N . ILE A 1 101 ? -1.708 -3.541 6.795 1.00 96.44 101 ILE A N 1
ATOM 759 C CA . ILE A 1 101 ? -1.841 -2.677 7.974 1.00 96.44 101 ILE A CA 1
ATOM 760 C C . ILE A 1 101 ? -3.317 -2.513 8.335 1.00 96.44 101 ILE A C 1
ATOM 762 O O . ILE A 1 101 ? -3.686 -2.786 9.474 1.00 96.44 101 ILE A O 1
ATOM 766 N N . THR A 1 102 ? -4.164 -2.133 7.372 1.00 95.44 102 THR A N 1
ATOM 767 C CA . THR A 1 102 ? -5.608 -1.963 7.600 1.00 95.44 102 THR A CA 1
ATOM 768 C C . THR A 1 102 ? -6.242 -3.249 8.127 1.00 95.44 102 THR A C 1
ATOM 770 O O . THR A 1 102 ? -6.892 -3.219 9.164 1.00 95.44 102 THR A O 1
ATOM 773 N N . ALA A 1 103 ? -5.961 -4.400 7.508 1.00 95.75 103 ALA A N 1
ATOM 774 C CA . ALA A 1 103 ? -6.486 -5.686 7.966 1.00 95.75 103 ALA A CA 1
ATOM 775 C C . ALA A 1 103 ? -6.036 -6.045 9.396 1.00 95.75 103 ALA A C 1
ATOM 777 O O . ALA A 1 103 ? -6.786 -6.667 10.146 1.00 95.75 103 ALA A O 1
ATOM 778 N N . SER A 1 104 ? -4.817 -5.655 9.785 1.00 96.19 104 SER A N 1
ATOM 779 C CA . SER A 1 104 ? -4.305 -5.881 11.143 1.00 96.19 104 SER A CA 1
ATOM 780 C C . SER A 1 104 ? -4.977 -4.975 12.176 1.00 96.19 104 SER A C 1
ATOM 782 O O . SER A 1 104 ? -5.210 -5.419 13.298 1.00 96.19 104 SER A O 1
ATOM 784 N N . LEU A 1 105 ? -5.301 -3.731 11.808 1.00 95.75 105 LEU A N 1
ATOM 785 C CA . LEU A 1 105 ? -6.062 -2.812 12.658 1.00 95.75 105 LEU A CA 1
ATOM 786 C C . LEU A 1 105 ? -7.506 -3.291 12.828 1.00 95.75 105 LEU A C 1
ATOM 788 O O . LEU A 1 105 ? -7.979 -3.370 13.959 1.00 95.75 105 LEU A O 1
ATOM 792 N N . ASP A 1 106 ? -8.151 -3.704 11.735 1.00 94.50 106 ASP A N 1
ATOM 793 C CA . ASP A 1 106 ? -9.512 -4.249 11.748 1.00 94.50 106 ASP A CA 1
ATOM 794 C C . ASP A 1 106 ? -9.607 -5.495 12.641 1.00 94.50 106 ASP A C 1
ATOM 796 O O . ASP A 1 106 ? -10.533 -5.631 13.433 1.00 94.50 106 ASP A O 1
ATOM 800 N N . ALA A 1 107 ? -8.616 -6.392 12.579 1.00 95.31 107 ALA A N 1
ATOM 801 C CA . ALA A 1 107 ? -8.559 -7.574 13.443 1.00 95.31 107 ALA A CA 1
ATOM 802 C C . ALA A 1 107 ? -8.360 -7.241 14.935 1.00 95.31 107 ALA A C 1
ATOM 804 O O . ALA A 1 107 ? -8.593 -8.094 15.792 1.00 95.31 107 ALA A O 1
ATOM 805 N N . CYS A 1 108 ? -7.909 -6.023 15.245 1.00 92.56 108 CYS A N 1
ATOM 806 C CA . CYS A 1 108 ? -7.675 -5.532 16.600 1.00 92.56 108 CYS A CA 1
ATOM 807 C C . CYS A 1 108 ? -8.742 -4.521 17.063 1.00 92.56 108 CYS A C 1
ATOM 809 O O . CYS A 1 108 ? -8.522 -3.859 18.080 1.00 92.56 108 CYS A O 1
ATOM 811 N N . SER A 1 109 ? -9.880 -4.386 16.370 1.00 92.19 109 SER A N 1
ATOM 812 C CA . SER A 1 109 ? -10.893 -3.358 16.673 1.00 92.19 109 SER A CA 1
ATOM 813 C C . SER A 1 109 ? -11.403 -3.402 18.116 1.00 92.19 109 SER A C 1
ATOM 815 O O . SER A 1 109 ? -11.589 -2.356 18.731 1.00 92.19 109 SER A O 1
ATOM 817 N N . ASP A 1 110 ? -11.523 -4.594 18.707 1.00 92.88 110 ASP A N 1
ATOM 818 C CA . ASP A 1 110 ? -11.979 -4.785 20.092 1.00 92.88 110 ASP A CA 1
ATOM 819 C C . ASP A 1 110 ? -11.090 -4.079 21.132 1.00 92.88 110 ASP A C 1
ATOM 821 O O . ASP A 1 110 ? -11.508 -3.855 22.263 1.00 92.88 110 ASP A O 1
ATOM 825 N N . TYR A 1 111 ? -9.833 -3.768 20.798 1.00 91.06 111 TYR A N 1
ATOM 826 C CA . TYR A 1 111 ? -8.933 -3.027 21.692 1.00 91.06 111 TYR A CA 1
ATOM 827 C C . TYR A 1 111 ? -9.216 -1.518 21.710 1.00 91.06 111 TYR A C 1
ATOM 829 O O . TYR A 1 111 ? -8.649 -0.804 22.539 1.00 91.06 111 TYR A O 1
ATOM 837 N N . LEU A 1 112 ? -10.069 -1.034 20.808 1.00 93.38 112 LEU A N 1
ATOM 838 C CA . LEU A 1 112 ? -10.528 0.352 20.745 1.00 93.38 112 LEU A CA 1
ATOM 839 C C . LEU A 1 112 ? -11.898 0.528 21.412 1.00 93.38 112 LEU A C 1
ATOM 841 O O . LEU A 1 112 ? -12.281 1.650 21.733 1.00 93.38 112 LEU A O 1
ATOM 845 N N . GLU A 1 113 ? -12.628 -0.562 21.653 1.00 95.19 113 GLU A N 1
ATOM 846 C CA . GLU A 1 113 ? -13.933 -0.528 22.307 1.00 95.19 113 GLU A CA 1
ATOM 847 C C . GLU A 1 113 ? -13.784 -0.492 23.831 1.00 95.19 113 GLU A C 1
ATOM 849 O O . GLU A 1 113 ? -13.265 -1.423 24.450 1.00 95.19 113 GLU A O 1
ATOM 854 N N . THR A 1 114 ? -14.255 0.594 24.452 1.00 95.88 114 THR A N 1
ATOM 855 C CA . THR A 1 114 ? -14.124 0.817 25.901 1.00 95.88 114 THR A CA 1
ATOM 856 C C . THR A 1 114 ? -14.742 -0.316 26.715 1.00 95.88 114 THR A C 1
ATOM 858 O O . THR A 1 114 ? -14.107 -0.783 27.658 1.00 95.88 114 THR A O 1
ATOM 861 N N . ASP A 1 115 ? -15.916 -0.813 26.316 1.00 96.62 115 ASP A N 1
ATOM 862 C CA . ASP A 1 115 ? -16.593 -1.929 26.988 1.00 96.62 115 ASP A CA 1
ATOM 863 C C . ASP A 1 115 ? -15.761 -3.217 26.910 1.00 96.62 115 ASP A C 1
ATOM 865 O O . ASP A 1 115 ? -15.504 -3.860 27.927 1.00 96.62 115 ASP A O 1
ATOM 869 N N . CYS A 1 116 ? -15.243 -3.555 25.724 1.00 95.69 116 CYS A N 1
ATOM 870 C CA . CYS A 1 116 ? -14.383 -4.724 25.546 1.00 95.69 116 CYS A CA 1
ATOM 871 C C . CYS A 1 116 ? -13.094 -4.632 26.366 1.00 95.69 116 CYS A C 1
ATOM 873 O O . CYS A 1 116 ? -12.646 -5.633 26.926 1.00 95.69 116 CYS A O 1
ATOM 875 N N . VAL A 1 117 ? -12.479 -3.450 26.441 1.00 95.62 117 VAL A N 1
ATOM 876 C CA . VAL A 1 117 ? -11.251 -3.226 27.216 1.00 95.62 117 VAL A CA 1
ATOM 877 C C . VAL A 1 117 ? -11.521 -3.288 28.719 1.00 95.62 117 VAL A C 1
ATOM 879 O O . VAL A 1 117 ? -10.724 -3.885 29.445 1.00 95.62 117 VAL A O 1
ATOM 882 N N . MET A 1 118 ? -12.636 -2.714 29.175 1.00 97.00 118 MET A N 1
ATOM 883 C CA . MET A 1 118 ? -13.082 -2.764 30.567 1.00 97.00 118 MET A CA 1
ATOM 884 C C . MET A 1 118 ? -13.261 -4.215 31.027 1.00 97.00 118 MET A C 1
ATOM 886 O O . MET A 1 118 ? -12.626 -4.624 32.001 1.00 97.00 118 MET A O 1
ATOM 890 N N . ASP A 1 119 ? -14.035 -5.005 30.278 1.00 96.94 119 ASP A N 1
ATOM 891 C CA . ASP A 1 119 ? -14.318 -6.410 30.590 1.00 96.94 119 ASP A CA 1
ATOM 892 C C . ASP A 1 119 ? -13.060 -7.288 30.503 1.00 96.94 119 ASP A C 1
ATOM 894 O O . ASP A 1 119 ? -12.838 -8.170 31.334 1.00 96.94 119 ASP A O 1
ATOM 898 N N . ARG A 1 120 ? -12.203 -7.054 29.501 1.00 95.75 120 ARG A N 1
ATOM 899 C CA . ARG A 1 120 ? -10.982 -7.845 29.272 1.00 95.75 120 ARG A CA 1
ATOM 900 C C . ARG A 1 120 ? -9.926 -7.635 30.352 1.00 95.75 120 ARG A C 1
ATOM 902 O O . ARG A 1 120 ? -9.185 -8.571 30.654 1.00 95.75 120 ARG A O 1
ATOM 909 N N . LEU A 1 121 ? -9.795 -6.409 30.854 1.00 95.12 121 LEU A N 1
ATOM 910 C CA . LEU A 1 121 ? -8.762 -6.039 31.824 1.00 95.12 121 LEU A CA 1
ATOM 911 C C . LEU A 1 121 ? -9.272 -6.002 33.270 1.00 95.12 121 LEU A C 1
ATOM 913 O O . LEU A 1 121 ? -8.446 -5.831 34.164 1.00 95.12 121 LEU A O 1
ATOM 917 N N . ASP A 1 122 ? -10.579 -6.172 33.492 1.00 96.94 122 ASP A N 1
ATOM 918 C CA . ASP A 1 122 ? -11.233 -6.067 34.805 1.00 96.94 122 ASP A CA 1
ATOM 919 C C . ASP A 1 122 ? -10.907 -4.732 35.505 1.00 96.94 122 ASP A C 1
ATOM 921 O O . ASP A 1 122 ? -10.436 -4.666 36.642 1.00 96.94 122 ASP A O 1
ATOM 925 N N . ILE A 1 123 ? -11.094 -3.635 34.765 1.00 97.25 123 ILE A N 1
ATOM 926 C CA . ILE A 1 123 ? -10.827 -2.260 35.218 1.00 97.25 123 ILE A CA 1
ATOM 927 C C . ILE A 1 123 ? -12.107 -1.424 35.230 1.00 97.25 123 ILE A C 1
ATOM 929 O O . ILE A 1 123 ? -13.146 -1.844 34.733 1.00 97.25 123 ILE A O 1
ATOM 933 N N . SER A 1 124 ? -12.053 -0.215 35.796 1.00 97.88 124 SER A N 1
ATOM 934 C CA . SER A 1 124 ? -13.193 0.705 35.732 1.00 97.88 124 SER A CA 1
ATOM 935 C C . SER A 1 124 ? -13.377 1.277 34.323 1.00 97.88 124 SER A C 1
ATOM 937 O O . SER A 1 124 ? -12.414 1.424 33.568 1.00 97.88 124 SER A O 1
ATOM 939 N N . TYR A 1 125 ? -14.608 1.682 34.001 1.00 97.12 125 TYR A N 1
ATOM 940 C CA . TYR A 1 125 ? -14.930 2.322 32.723 1.00 97.12 125 TYR A CA 1
ATOM 941 C C . TYR A 1 125 ? -14.064 3.564 32.452 1.00 97.12 125 TYR A C 1
ATOM 943 O O . TYR A 1 125 ? -13.524 3.707 31.365 1.00 97.12 125 TYR A O 1
ATOM 951 N N . GLU A 1 126 ? -13.859 4.430 33.452 1.00 97.06 126 GLU A N 1
ATOM 952 C CA . GLU A 1 126 ? -13.040 5.650 33.312 1.00 97.06 126 GLU A CA 1
ATOM 953 C C . GLU A 1 126 ? -11.569 5.333 32.967 1.00 97.06 126 GLU A C 1
ATOM 955 O O . GLU A 1 126 ? -10.903 6.056 32.226 1.00 97.06 126 GLU A O 1
ATOM 960 N N . GLU A 1 127 ? -11.047 4.235 33.508 1.00 96.50 127 GLU A N 1
ATOM 961 C CA . GLU A 1 127 ? -9.673 3.778 33.297 1.00 96.50 127 GLU A CA 1
ATOM 962 C C . GLU A 1 127 ? -9.533 3.046 31.946 1.00 96.50 127 GLU A C 1
ATOM 964 O O . GLU A 1 127 ? -8.487 3.125 31.295 1.00 96.50 127 GLU A O 1
ATOM 969 N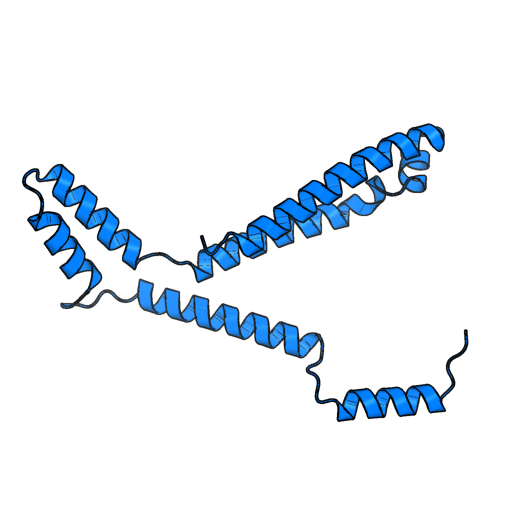 N . ALA A 1 128 ? -10.597 2.382 31.482 1.00 97.19 128 ALA A N 1
ATOM 970 C CA . ALA A 1 128 ? -10.699 1.839 30.129 1.00 97.19 128 ALA A CA 1
ATOM 971 C C . ALA A 1 128 ? -10.804 2.953 29.075 1.00 97.19 128 ALA A C 1
ATOM 973 O O . ALA A 1 128 ? -10.076 2.912 28.087 1.00 97.19 128 ALA A O 1
ATOM 974 N N . GLU A 1 129 ? -11.617 3.982 29.320 1.00 96.44 129 GLU A N 1
ATOM 975 C CA . GLU A 1 129 ? -11.827 5.124 28.422 1.00 96.44 129 GLU A CA 1
ATOM 976 C C . GLU A 1 129 ? -10.524 5.889 28.159 1.00 96.44 129 GLU A C 1
ATOM 978 O O . GLU A 1 129 ? -10.181 6.185 27.015 1.00 96.44 129 GLU A O 1
ATOM 983 N N . LYS A 1 130 ? -9.722 6.144 29.201 1.00 95.44 130 LYS A N 1
ATOM 984 C CA . LYS A 1 130 ? -8.399 6.774 29.037 1.00 95.44 130 LYS A CA 1
ATOM 985 C C . LYS A 1 130 ? -7.464 5.936 28.159 1.00 95.44 130 LYS A C 1
ATOM 987 O O . LYS A 1 130 ? -6.692 6.497 27.381 1.00 95.44 130 LYS A O 1
ATOM 992 N N . ARG A 1 131 ? -7.523 4.601 28.267 1.00 93.75 131 ARG A N 1
ATOM 993 C CA . ARG A 1 131 ? -6.715 3.693 27.435 1.00 93.75 131 ARG A CA 1
ATOM 994 C C . ARG A 1 131 ? -7.190 3.667 25.990 1.00 93.75 131 ARG A C 1
ATOM 996 O O . ARG A 1 131 ? -6.351 3.761 25.095 1.00 93.75 131 ARG A O 1
ATOM 1003 N N . THR A 1 132 ? -8.495 3.547 25.759 1.00 95.38 132 THR A N 1
ATOM 1004 C CA . THR A 1 132 ? -9.050 3.503 24.402 1.00 95.38 132 THR A CA 1
ATOM 1005 C C . THR A 1 132 ? -8.864 4.825 23.678 1.00 95.38 132 THR A C 1
ATOM 1007 O O . THR A 1 132 ? -8.524 4.807 22.501 1.00 95.38 132 THR A O 1
ATOM 1010 N N . SER A 1 133 ? -8.930 5.961 24.378 1.00 94.06 133 SER A N 1
ATOM 1011 C CA . SER A 1 133 ? -8.652 7.272 23.783 1.00 94.06 133 SER A CA 1
ATOM 1012 C C . SER A 1 133 ? -7.228 7.364 23.208 1.00 94.06 133 SER A C 1
ATOM 1014 O O . SER A 1 133 ? -7.053 7.779 22.065 1.00 94.06 133 SER A O 1
ATOM 1016 N N . GLY A 1 134 ? -6.205 6.909 23.945 1.00 92.75 134 GLY A N 1
ATOM 1017 C CA . GLY A 1 134 ? -4.828 6.866 23.428 1.00 92.75 134 GLY A CA 1
ATOM 1018 C C . GLY A 1 134 ? -4.621 5.814 22.329 1.00 92.75 134 GLY A C 1
ATOM 1019 O O . GLY A 1 134 ? -3.852 6.027 21.391 1.00 92.75 134 GLY A O 1
ATOM 1020 N N . ALA A 1 135 ? -5.325 4.682 22.414 1.00 94.62 135 ALA A N 1
ATOM 1021 C CA . ALA A 1 135 ? -5.288 3.649 21.382 1.00 94.62 135 ALA A CA 1
ATOM 1022 C C . ALA A 1 135 ? -5.935 4.116 20.066 1.00 94.62 135 ALA A C 1
ATOM 1024 O O . ALA A 1 135 ? -5.424 3.780 18.999 1.00 94.62 135 ALA A O 1
ATOM 1025 N N . MET A 1 136 ? -6.999 4.924 20.131 1.00 95.00 136 MET A N 1
ATOM 1026 C CA . MET A 1 136 ? -7.634 5.548 18.965 1.00 95.00 136 MET A CA 1
ATOM 1027 C C . MET A 1 136 ? -6.690 6.531 18.267 1.00 95.00 136 MET A C 1
ATOM 1029 O O . MET A 1 136 ? -6.527 6.451 17.055 1.00 95.00 136 MET A O 1
ATOM 1033 N N . GLU A 1 137 ? -5.988 7.391 19.012 1.00 95.50 137 GLU A N 1
ATOM 1034 C CA . GLU A 1 137 ? -4.991 8.297 18.416 1.00 95.50 137 GLU A CA 1
ATOM 1035 C C . GLU A 1 137 ? -3.873 7.529 17.692 1.00 95.50 137 GLU A C 1
ATOM 1037 O O . GLU A 1 137 ? -3.453 7.898 16.590 1.00 95.50 137 GLU A O 1
ATOM 1042 N N . PHE A 1 138 ? -3.399 6.431 18.290 1.00 95.06 138 PHE A N 1
ATOM 1043 C CA . PHE A 1 138 ? -2.432 5.549 17.643 1.00 95.06 138 PHE A CA 1
ATOM 1044 C C . PHE A 1 138 ? -3.019 4.897 16.387 1.00 95.06 138 PHE A C 1
ATOM 1046 O O . PHE A 1 138 ? -2.386 4.943 15.333 1.00 95.06 138 PHE A O 1
ATOM 1053 N N . HIS A 1 139 ? -4.223 4.326 16.478 1.00 96.19 139 HIS A N 1
ATOM 1054 C CA . HIS A 1 139 ? -4.930 3.729 15.348 1.00 96.19 139 HIS A CA 1
ATOM 1055 C C . HIS A 1 139 ? -5.028 4.710 14.173 1.00 96.19 139 HIS A C 1
ATOM 1057 O O . HIS A 1 139 ? -4.611 4.378 13.063 1.00 96.19 139 HIS A O 1
ATOM 1063 N N . ASP A 1 140 ? -5.480 5.938 14.419 1.00 95.56 140 ASP A N 1
ATOM 1064 C CA . ASP A 1 140 ? -5.665 6.957 13.384 1.00 95.56 140 ASP A CA 1
ATOM 1065 C C . ASP A 1 140 ? -4.340 7.363 12.728 1.00 95.56 140 ASP A C 1
ATOM 1067 O O . ASP A 1 140 ? -4.263 7.521 11.507 1.00 95.56 140 ASP A O 1
ATOM 1071 N N . SER A 1 141 ? -3.265 7.456 13.516 1.00 96.75 141 SER A N 1
ATOM 1072 C CA . SER A 1 141 ? -1.912 7.686 13.000 1.00 96.75 141 SER A CA 1
ATOM 1073 C C . SER A 1 141 ? -1.447 6.552 12.076 1.00 96.75 141 SER A C 1
ATOM 1075 O O . SER A 1 141 ? -0.882 6.802 11.007 1.00 96.75 141 SER A O 1
ATOM 1077 N N . ILE A 1 142 ? -1.733 5.296 12.433 1.00 97.00 142 ILE A N 1
ATOM 1078 C CA . ILE A 1 142 ? -1.388 4.135 11.603 1.00 97.00 142 ILE A CA 1
ATOM 1079 C C . ILE A 1 142 ? -2.256 4.063 10.339 1.00 97.00 142 ILE A C 1
ATOM 1081 O O . ILE A 1 142 ? -1.734 3.747 9.267 1.00 97.00 142 ILE A O 1
ATOM 1085 N N . VAL A 1 143 ? -3.545 4.409 10.414 1.00 95.81 143 VAL A 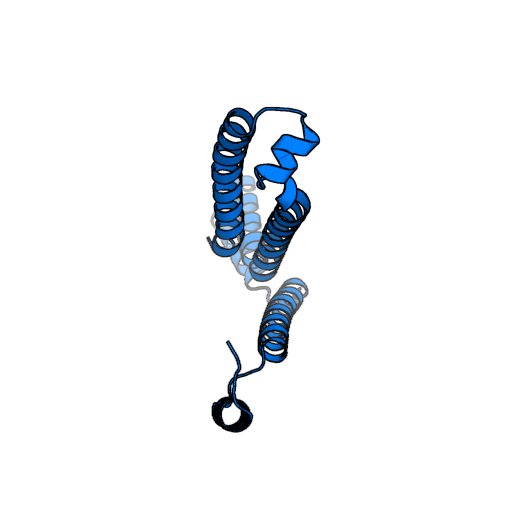N 1
ATOM 1086 C CA . VAL A 1 143 ? -4.415 4.535 9.231 1.00 95.81 143 VAL A CA 1
ATOM 1087 C C . VAL A 1 143 ? -3.873 5.599 8.278 1.00 95.81 143 VAL A C 1
ATOM 1089 O O . VAL A 1 143 ? -3.743 5.345 7.078 1.00 95.81 143 VAL A O 1
ATOM 1092 N N . ALA A 1 144 ? -3.490 6.767 8.798 1.00 95.69 144 ALA A N 1
ATOM 1093 C CA . ALA A 1 144 ? -2.889 7.828 7.995 1.00 95.69 144 ALA A CA 1
ATOM 1094 C C . ALA A 1 144 ? -1.569 7.377 7.345 1.00 95.69 144 ALA A C 1
ATOM 1096 O O . ALA A 1 144 ? -1.331 7.657 6.170 1.00 95.69 144 ALA A O 1
ATOM 1097 N N . PHE A 1 145 ? -0.732 6.630 8.069 1.00 95.50 145 PHE A N 1
ATOM 1098 C CA . PHE A 1 145 ? 0.492 6.046 7.520 1.00 95.50 145 PHE A CA 1
ATOM 1099 C C . PHE A 1 145 ? 0.208 5.042 6.391 1.00 95.50 145 PHE A C 1
ATOM 1101 O O . PHE A 1 145 ? 0.849 5.099 5.341 1.00 95.50 145 PHE A O 1
ATOM 1108 N N . ALA A 1 146 ? -0.781 4.158 6.553 1.00 95.75 146 ALA A N 1
ATOM 1109 C CA . ALA A 1 146 ? -1.192 3.235 5.496 1.00 95.75 146 ALA A CA 1
ATOM 1110 C C . ALA A 1 146 ? -1.672 3.984 4.241 1.00 95.75 146 ALA A C 1
ATOM 1112 O O . ALA A 1 146 ? -1.334 3.595 3.123 1.00 95.75 146 ALA A O 1
ATOM 1113 N N . GLN A 1 147 ? -2.402 5.089 4.409 1.00 93.06 147 GLN A N 1
ATOM 1114 C CA . GLN A 1 147 ? -2.826 5.934 3.294 1.00 93.06 147 GLN A CA 1
ATOM 1115 C C . GLN A 1 147 ? -1.632 6.591 2.583 1.00 93.06 147 GLN A C 1
ATOM 1117 O O . GLN A 1 147 ? -1.549 6.554 1.356 1.00 93.06 147 GLN A O 1
ATOM 1122 N N . GLN A 1 148 ? -0.657 7.104 3.339 1.00 93.12 148 GLN A N 1
ATOM 1123 C CA . GLN A 1 148 ? 0.575 7.662 2.774 1.00 93.12 148 GLN A CA 1
ATOM 1124 C C . GLN A 1 148 ? 1.368 6.632 1.965 1.00 93.12 148 GLN A C 1
ATOM 1126 O O . GLN A 1 148 ? 1.927 6.985 0.930 1.00 93.12 148 GLN A O 1
ATOM 1131 N N . LEU A 1 149 ? 1.401 5.363 2.391 1.00 91.19 149 LEU A N 1
ATOM 1132 C CA . LEU A 1 149 ? 2.035 4.300 1.607 1.00 91.19 149 LEU A CA 1
ATOM 1133 C C . LEU A 1 149 ? 1.364 4.128 0.238 1.00 91.19 149 LEU A C 1
ATOM 1135 O O . LEU A 1 149 ? 2.068 3.944 -0.749 1.00 91.19 149 LEU A O 1
ATOM 1139 N N . ARG A 1 150 ? 0.030 4.227 0.155 1.00 87.25 150 ARG A N 1
ATOM 1140 C CA . ARG A 1 150 ? -0.690 4.120 -1.128 1.00 87.25 150 ARG A CA 1
ATOM 1141 C C . ARG A 1 150 ? -0.399 5.288 -2.066 1.00 87.25 150 ARG A C 1
ATOM 1143 O O . ARG A 1 150 ? -0.292 5.079 -3.267 1.00 87.25 150 ARG A O 1
ATOM 1150 N N . GLU A 1 151 ? -0.293 6.499 -1.526 1.00 82.62 151 GLU A N 1
ATOM 1151 C CA . GLU A 1 151 ? -0.097 7.736 -2.300 1.00 82.62 151 GLU A CA 1
ATOM 1152 C C . GLU A 1 151 ? 1.377 8.010 -2.643 1.00 82.62 151 GLU A C 1
ATOM 1154 O O . GLU A 1 151 ? 1.681 8.696 -3.616 1.00 82.62 151 GLU A O 1
ATOM 1159 N N . GLY A 1 152 ? 2.304 7.503 -1.829 1.00 66.69 152 GLY A N 1
ATOM 1160 C CA . GLY A 1 152 ? 3.741 7.758 -1.934 1.00 66.69 152 GLY A CA 1
ATOM 1161 C C . GLY A 1 152 ? 4.494 6.860 -2.913 1.00 66.69 152 GLY A C 1
ATOM 1162 O O . GLY A 1 152 ? 5.692 7.059 -3.081 1.00 66.69 152 GLY A O 1
ATOM 1163 N N . ALA A 1 153 ? 3.834 5.895 -3.558 1.00 55.72 153 ALA A N 1
ATOM 1164 C CA . ALA A 1 153 ? 4.487 5.025 -4.536 1.00 55.72 153 ALA A CA 1
ATOM 1165 C C . ALA A 1 153 ? 4.881 5.733 -5.849 1.00 55.72 153 ALA A C 1
ATOM 1167 O O . ALA A 1 153 ? 5.651 5.175 -6.625 1.00 55.72 153 ALA A O 1
ATOM 1168 N N . ASP A 1 154 ? 4.405 6.965 -6.061 1.00 48.72 154 ASP A N 1
ATOM 1169 C CA . ASP A 1 154 ? 4.631 7.757 -7.278 1.00 48.72 154 ASP A CA 1
ATOM 1170 C C . ASP A 1 154 ? 5.642 8.920 -7.100 1.00 48.72 154 ASP A C 1
ATOM 1172 O O . ASP A 1 154 ? 5.671 9.833 -7.931 1.00 48.72 154 ASP A O 1
ATOM 1176 N N . LYS A 1 155 ? 6.451 8.950 -6.027 1.00 45.81 155 LYS A N 1
ATOM 1177 C CA . LYS A 1 155 ? 7.454 10.014 -5.779 1.00 45.81 155 LYS A CA 1
ATOM 1178 C C . LYS A 1 155 ? 8.900 9.547 -5.867 1.00 45.81 155 LYS A C 1
ATOM 1180 O O . LYS A 1 155 ? 9.220 8.496 -5.276 1.00 45.81 155 LYS A O 1
#

pLDDT: mean 86.86, std 10.67, range [45.81, 97.88]

Radius of gyration: 26.58 Å; chains: 1; bounding box: 81×20×67 Å